Protein AF-A0A1C9WWV1-F1 (afdb_monomer)

Radius of gyration: 13.54 Å; Cα contacts (8 Å, |Δi|>4): 33; chains: 1; bounding box: 29×27×40 Å

Sequence (65 aa):
MEPDTDLGPLRRQVTTIIDAILSDTKPEDAAVREKLRWHVANNPGQPEKALLSHLLSVSVEQPAG

Structure (mmCIF, N/CA/C/O backbone):
data_AF-A0A1C9WWV1-F1
#
_entry.id   AF-A0A1C9WWV1-F1
#
loop_
_atom_site.group_PDB
_atom_site.id
_atom_site.type_symbol
_atom_site.label_atom_id
_atom_site.label_alt_id
_atom_site.label_comp_id
_atom_site.label_asym_id
_atom_site.label_entity_id
_atom_site.label_seq_id
_atom_site.pdbx_PDB_ins_code
_atom_site.Cartn_x
_atom_site.Cartn_y
_atom_site.Cartn_z
_atom_site.occupancy
_atom_site.B_iso_or_equiv
_atom_site.auth_seq_id
_atom_site.auth_comp_id
_atom_site.auth_asym_id
_atom_site.auth_atom_id
_atom_site.pdbx_PDB_model_num
ATOM 1 N N . MET A 1 1 ? 20.352 5.909 -25.591 1.00 45.88 1 MET A N 1
ATOM 2 C CA . MET A 1 1 ? 19.419 4.990 -24.918 1.00 45.88 1 MET A CA 1
ATOM 3 C C . MET A 1 1 ? 19.612 5.252 -23.443 1.00 45.88 1 MET A C 1
ATOM 5 O O . MET A 1 1 ? 20.687 4.958 -22.934 1.00 45.88 1 MET A O 1
ATOM 9 N N . GLU A 1 2 ? 18.677 5.957 -22.813 1.00 56.22 2 GLU A N 1
ATOM 10 C CA . GLU A 1 2 ? 18.648 6.040 -21.349 1.00 56.22 2 GLU A CA 1
ATOM 11 C C . GLU A 1 2 ? 18.556 4.599 -20.828 1.00 56.22 2 GLU A C 1
ATOM 13 O O . GLU A 1 2 ? 17.899 3.789 -21.489 1.00 56.22 2 GLU A O 1
ATOM 18 N N . PRO A 1 3 ? 19.261 4.215 -19.750 1.00 52.12 3 PRO A N 1
ATOM 19 C CA . PRO A 1 3 ? 19.080 2.880 -19.215 1.00 52.12 3 PRO A CA 1
ATOM 20 C C . PRO A 1 3 ? 17.602 2.763 -18.852 1.00 52.12 3 PRO A C 1
ATOM 22 O O . PRO A 1 3 ? 17.121 3.532 -18.016 1.00 52.12 3 PRO A O 1
ATOM 25 N N . ASP A 1 4 ? 16.896 1.828 -19.493 1.00 58.53 4 ASP A N 1
ATOM 26 C CA . ASP A 1 4 ? 15.726 1.185 -18.908 1.00 58.53 4 ASP A CA 1
ATOM 27 C C . ASP A 1 4 ? 16.167 0.807 -17.500 1.00 58.53 4 ASP A C 1
ATOM 29 O O . ASP A 1 4 ? 16.922 -0.144 -17.286 1.00 58.53 4 ASP A O 1
ATOM 33 N N . THR A 1 5 ? 15.853 1.688 -16.556 1.00 61.12 5 THR A N 1
ATOM 34 C CA . THR A 1 5 ? 16.224 1.518 -15.167 1.00 61.12 5 THR A CA 1
ATOM 35 C C . THR A 1 5 ? 15.476 0.264 -14.800 1.00 61.12 5 THR A C 1
ATOM 37 O O . THR A 1 5 ? 14.252 0.274 -14.868 1.00 61.12 5 THR A O 1
ATOM 40 N N . ASP A 1 6 ? 16.185 -0.838 -14.561 1.00 68.31 6 ASP A N 1
ATOM 41 C CA . ASP A 1 6 ? 15.558 -2.112 -14.244 1.00 68.31 6 ASP A CA 1
ATOM 42 C C . ASP A 1 6 ? 14.761 -1.908 -12.957 1.00 68.31 6 ASP A C 1
ATOM 44 O O . ASP A 1 6 ? 15.279 -1.979 -11.845 1.00 68.31 6 ASP A O 1
ATOM 48 N N . LEU A 1 7 ? 13.486 -1.552 -13.112 1.00 73.69 7 LEU A N 1
ATOM 49 C CA . LEU A 1 7 ? 12.576 -1.330 -12.005 1.00 73.69 7 LEU A CA 1
ATOM 50 C C . LEU A 1 7 ? 12.126 -2.678 -11.445 1.00 73.69 7 LEU A C 1
ATOM 52 O O . LEU A 1 7 ? 11.398 -2.692 -10.469 1.00 73.69 7 LEU A O 1
ATOM 56 N N . GLY A 1 8 ? 12.553 -3.819 -12.001 1.00 85.19 8 GLY A N 1
ATOM 57 C CA . GLY A 1 8 ? 12.180 -5.154 -11.535 1.00 85.19 8 GLY A CA 1
ATOM 58 C C . GLY A 1 8 ? 12.370 -5.366 -10.023 1.00 85.19 8 GLY A C 1
ATOM 59 O O . GLY A 1 8 ? 11.438 -5.829 -9.358 1.00 85.19 8 GLY A O 1
ATOM 60 N N . PRO A 1 9 ? 13.534 -5.036 -9.431 1.00 90.25 9 PRO A N 1
ATOM 61 C CA . PRO A 1 9 ? 13.742 -5.083 -7.986 1.00 90.25 9 PRO A CA 1
ATOM 62 C C . PRO A 1 9 ? 12.825 -4.124 -7.217 1.00 90.25 9 PRO A C 1
ATOM 64 O O . PRO A 1 9 ? 12.209 -4.542 -6.236 1.00 90.25 9 PRO A O 1
ATOM 67 N N . LEU A 1 10 ? 12.677 -2.878 -7.684 1.00 89.50 10 LEU A N 1
ATOM 68 C CA . LEU A 1 10 ? 11.818 -1.880 -7.039 1.00 89.50 10 LEU A CA 1
ATOM 69 C C . LEU A 1 10 ? 10.347 -2.302 -7.079 1.00 89.50 10 LEU A C 1
ATOM 71 O O . LEU A 1 10 ? 9.672 -2.303 -6.058 1.00 89.50 10 LEU A O 1
ATOM 75 N N . ARG A 1 11 ? 9.864 -2.735 -8.240 1.00 92.56 11 ARG A N 1
ATOM 76 C CA . ARG A 1 11 ? 8.516 -3.244 -8.470 1.00 92.56 11 ARG A CA 1
ATOM 77 C C . ARG A 1 11 ? 8.185 -4.391 -7.535 1.00 92.56 11 ARG A C 1
ATOM 79 O O . ARG A 1 11 ? 7.110 -4.400 -6.938 1.00 92.56 11 ARG A O 1
ATOM 86 N N . ARG A 1 12 ? 9.107 -5.350 -7.389 1.00 93.69 12 ARG A N 1
ATOM 87 C CA . ARG A 1 12 ? 8.954 -6.464 -6.443 1.00 93.69 12 ARG A CA 1
ATOM 88 C C . ARG A 1 12 ? 8.832 -5.949 -5.017 1.00 93.69 12 ARG A C 1
ATOM 90 O O . ARG A 1 12 ? 7.896 -6.328 -4.328 1.00 93.69 12 ARG A O 1
ATOM 97 N N . GLN A 1 13 ? 9.723 -5.050 -4.604 1.00 95.62 13 GLN A N 1
ATOM 98 C CA . GLN A 1 13 ? 9.684 -4.475 -3.262 1.00 95.62 13 GLN A CA 1
ATOM 99 C C . GLN A 1 13 ? 8.378 -3.718 -2.993 1.00 95.62 13 GLN A C 1
ATOM 101 O O . GLN A 1 13 ? 7.752 -3.921 -1.957 1.00 95.62 13 GLN A O 1
ATOM 106 N N . VAL A 1 14 ? 7.934 -2.889 -3.937 1.00 96.00 14 VAL A N 1
ATOM 107 C CA . VAL A 1 14 ? 6.672 -2.150 -3.841 1.00 96.00 14 VAL A CA 1
ATOM 108 C C . VAL A 1 14 ? 5.482 -3.101 -3.762 1.00 96.00 14 VAL A C 1
ATOM 110 O O . VAL A 1 14 ? 4.598 -2.890 -2.938 1.00 96.00 14 VAL A O 1
ATOM 113 N N . THR A 1 15 ? 5.466 -4.158 -4.575 1.00 95.88 15 THR A N 1
ATOM 114 C CA . THR A 1 15 ? 4.399 -5.170 -4.538 1.00 95.88 15 THR A CA 1
ATOM 115 C C . THR A 1 15 ? 4.326 -5.821 -3.158 1.00 95.88 15 THR A C 1
ATOM 117 O O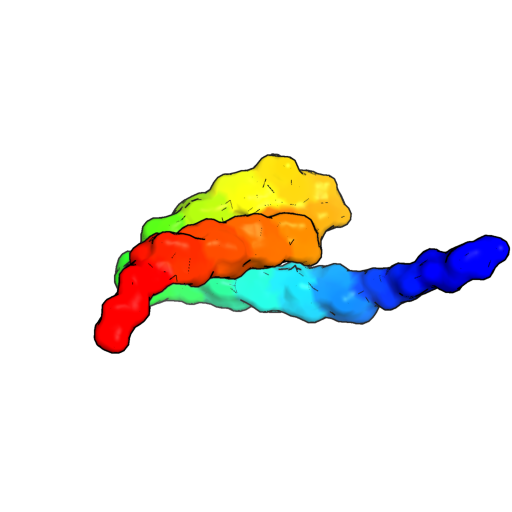 . THR A 1 15 ? 3.255 -5.851 -2.563 1.00 95.88 15 THR A O 1
ATOM 120 N N . THR A 1 16 ? 5.470 -6.211 -2.584 1.00 97.12 16 THR A N 1
ATOM 121 C CA . THR A 1 16 ? 5.536 -6.762 -1.222 1.00 97.12 16 THR A CA 1
ATOM 122 C C . THR A 1 16 ? 5.001 -5.790 -0.166 1.00 97.12 16 THR A C 1
ATOM 124 O O . THR A 1 16 ? 4.321 -6.213 0.765 1.00 97.12 16 THR A O 1
ATOM 127 N N . ILE A 1 17 ? 5.287 -4.489 -0.292 1.00 95.94 17 ILE A N 1
ATOM 128 C CA . ILE A 1 17 ? 4.765 -3.466 0.628 1.00 95.94 17 ILE A CA 1
ATOM 129 C C . ILE A 1 17 ? 3.242 -3.359 0.507 1.00 95.94 17 ILE A C 1
ATOM 131 O O . ILE A 1 17 ? 2.549 -3.356 1.522 1.00 95.94 17 ILE A O 1
ATOM 135 N N . ILE A 1 18 ? 2.717 -3.297 -0.720 1.00 96.50 18 ILE A N 1
ATOM 136 C CA . ILE A 1 18 ? 1.271 -3.247 -0.972 1.00 96.50 18 ILE A CA 1
ATOM 137 C C . ILE A 1 18 ? 0.591 -4.479 -0.370 1.00 96.50 18 ILE A C 1
ATOM 139 O O . ILE A 1 18 ? -0.381 -4.330 0.369 1.00 96.50 18 ILE A O 1
ATOM 143 N 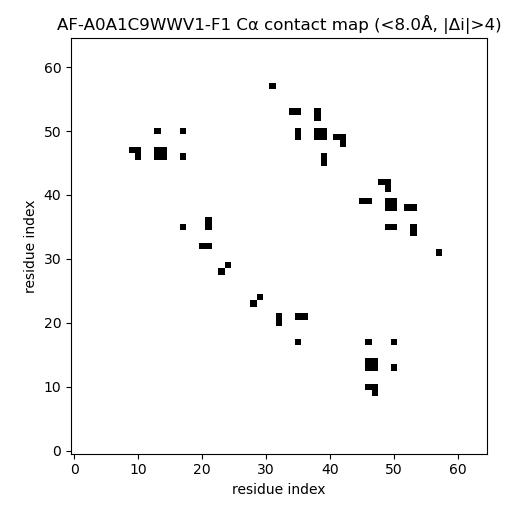N . ASP A 1 19 ? 1.122 -5.676 -0.621 1.00 97.44 19 ASP A N 1
ATOM 144 C CA . ASP A 1 19 ? 0.574 -6.921 -0.082 1.00 97.44 19 ASP A CA 1
ATOM 145 C C . ASP A 1 19 ? 0.599 -6.945 1.449 1.00 97.44 19 ASP A C 1
ATOM 147 O O . ASP A 1 19 ? -0.386 -7.347 2.070 1.00 97.44 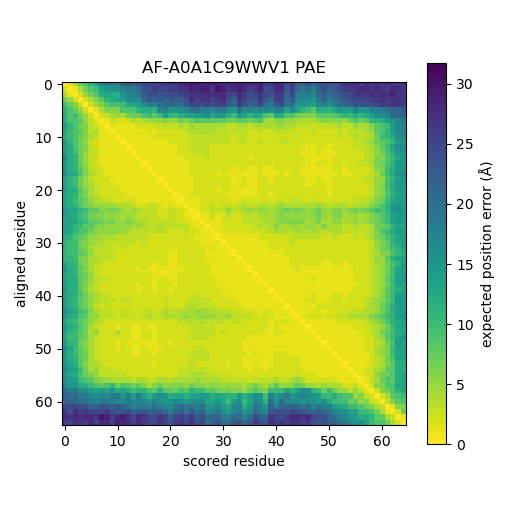19 ASP A O 1
ATOM 151 N N . ALA A 1 20 ? 1.678 -6.464 2.076 1.00 96.25 20 ALA A N 1
ATOM 152 C CA . ALA A 1 20 ? 1.775 -6.373 3.531 1.00 96.25 20 ALA A CA 1
ATOM 153 C C . ALA A 1 20 ? 0.707 -5.438 4.123 1.00 96.25 20 ALA A C 1
ATOM 155 O O . ALA A 1 20 ? 0.035 -5.813 5.081 1.00 96.25 20 ALA A O 1
ATOM 156 N N . ILE A 1 21 ? 0.499 -4.258 3.526 1.00 93.88 21 ILE A N 1
ATOM 157 C CA . ILE A 1 21 ? -0.533 -3.305 3.969 1.00 93.88 21 ILE A CA 1
ATOM 158 C C . ILE A 1 21 ? -1.933 -3.905 3.784 1.00 93.88 21 ILE A C 1
ATOM 160 O O . ILE A 1 21 ? -2.784 -3.794 4.664 1.00 93.88 21 ILE A O 1
ATOM 164 N N . LEU A 1 22 ? -2.191 -4.554 2.646 1.00 95.44 22 LEU A N 1
ATOM 165 C CA . LEU A 1 22 ? -3.499 -5.140 2.348 1.00 95.44 22 LEU A CA 1
ATOM 166 C C . LEU A 1 22 ? -3.816 -6.386 3.185 1.00 95.44 22 LEU A C 1
ATOM 168 O O . LEU A 1 22 ? -5.000 -6.674 3.380 1.00 95.44 22 LEU A O 1
ATOM 172 N N . SER A 1 23 ? -2.787 -7.086 3.669 1.00 95.94 23 SER A N 1
ATOM 173 C CA . SER A 1 23 ? -2.902 -8.264 4.537 1.00 95.94 23 SER A CA 1
ATOM 174 C C . SER A 1 23 ? -3.054 -7.917 6.020 1.00 95.94 23 SER A C 1
ATOM 176 O O . SER A 1 23 ? -3.416 -8.792 6.805 1.00 95.94 23 SER A O 1
ATOM 178 N N . ASP A 1 24 ? -2.794 -6.669 6.421 1.00 92.56 24 ASP A N 1
ATOM 179 C CA . ASP A 1 24 ? -3.011 -6.229 7.799 1.00 92.56 24 ASP A CA 1
ATOM 180 C C . ASP A 1 24 ? -4.513 -6.282 8.153 1.00 92.56 24 ASP A C 1
ATOM 182 O O . ASP A 1 24 ? -5.387 -5.891 7.371 1.00 92.56 24 ASP A O 1
ATOM 186 N N . THR A 1 25 ? -4.824 -6.787 9.345 1.00 91.62 25 THR A N 1
ATOM 187 C CA . THR A 1 25 ? -6.189 -6.982 9.850 1.00 91.62 25 THR A CA 1
ATOM 188 C C . THR A 1 25 ? -6.609 -5.946 10.888 1.00 91.62 25 THR A C 1
ATOM 190 O O . THR A 1 25 ? -7.726 -6.024 11.398 1.00 91.62 25 THR A O 1
ATOM 193 N N . LYS A 1 26 ? -5.749 -4.977 11.215 1.00 93.81 26 LYS A N 1
ATOM 194 C CA . LYS A 1 26 ? -6.059 -3.899 12.155 1.00 93.81 26 LYS A CA 1
ATOM 195 C C . LYS A 1 26 ? -7.288 -3.108 11.693 1.00 93.81 26 LYS A C 1
ATOM 197 O O . LYS A 1 26 ? -7.326 -2.655 10.539 1.00 93.81 26 LYS A O 1
ATOM 202 N N . PRO A 1 27 ? -8.333 -2.969 12.524 1.00 89.38 27 PRO A N 1
ATOM 203 C CA . PRO A 1 27 ? -9.537 -2.237 12.144 1.00 89.38 27 PRO A CA 1
ATOM 204 C C . PRO A 1 27 ? -9.273 -0.743 11.907 1.00 89.38 27 PRO A C 1
ATOM 206 O O . PRO A 1 27 ? -9.894 -0.164 11.019 1.00 89.38 27 PRO A O 1
ATOM 209 N N . GLU A 1 28 ? -8.326 -0.138 12.627 1.00 90.44 28 GLU A N 1
ATOM 210 C CA . GLU A 1 28 ? -7.928 1.268 12.485 1.00 90.44 28 GLU A CA 1
ATOM 211 C C . GLU A 1 28 ? -7.402 1.608 11.081 1.00 90.44 28 GLU A C 1
ATOM 213 O O . GLU A 1 28 ? -7.642 2.703 10.578 1.00 90.44 28 GLU A O 1
ATOM 218 N N . ASP A 1 29 ? -6.795 0.635 10.401 1.00 90.31 29 ASP A N 1
ATOM 219 C CA . ASP A 1 29 ? -6.225 0.808 9.063 1.00 90.31 29 ASP A CA 1
ATOM 220 C C . ASP A 1 29 ? -7.213 0.446 7.937 1.00 90.31 29 ASP A C 1
ATOM 222 O O . ASP A 1 29 ? -6.851 0.439 6.759 1.00 90.31 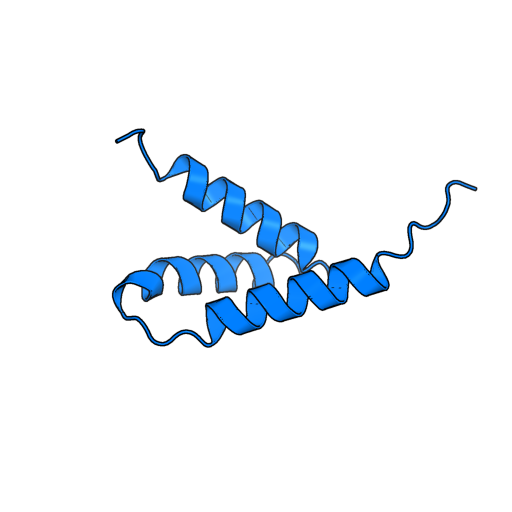29 ASP A O 1
ATOM 226 N N . ALA A 1 30 ? -8.477 0.124 8.249 1.00 92.88 30 ALA A N 1
ATOM 227 C CA . ALA A 1 30 ? -9.447 -0.333 7.248 1.00 92.88 30 ALA A CA 1
ATOM 228 C C . ALA A 1 30 ? -9.672 0.689 6.121 1.00 92.88 30 ALA A C 1
ATOM 230 O O . ALA A 1 30 ? -9.661 0.311 4.946 1.00 92.88 30 ALA A O 1
ATOM 231 N N . ALA A 1 31 ? -9.797 1.974 6.468 1.00 91.06 31 ALA A N 1
ATOM 232 C CA . ALA A 1 31 ? -9.955 3.060 5.500 1.00 91.06 31 ALA A CA 1
ATOM 233 C C . ALA A 1 31 ? -8.697 3.247 4.632 1.00 91.06 31 ALA A C 1
ATOM 235 O O . ALA A 1 31 ? -8.790 3.419 3.416 1.00 91.06 31 ALA A O 1
ATOM 236 N N . VAL A 1 32 ? -7.511 3.132 5.238 1.00 91.69 32 VAL A N 1
ATOM 237 C CA . VAL A 1 32 ? -6.219 3.191 4.537 1.00 91.69 32 VAL A CA 1
ATOM 238 C C . VAL A 1 32 ? -6.116 2.050 3.521 1.00 91.69 32 VAL A C 1
ATOM 240 O O . VAL A 1 32 ? -5.787 2.287 2.356 1.00 91.69 32 VAL A O 1
ATOM 243 N N . ARG A 1 33 ? -6.479 0.819 3.911 1.00 95.00 33 ARG A N 1
ATOM 244 C CA . ARG A 1 33 ? -6.496 -0.344 3.006 1.00 95.00 33 ARG A CA 1
ATOM 245 C C . ARG A 1 33 ? -7.488 -0.175 1.864 1.00 95.00 33 ARG A C 1
ATOM 247 O O . ARG A 1 33 ? -7.162 -0.512 0.729 1.00 95.00 33 ARG A O 1
ATOM 254 N N . GLU A 1 34 ? -8.695 0.316 2.133 1.00 95.19 34 GLU A N 1
ATOM 255 C CA . GLU A 1 34 ? -9.691 0.575 1.086 1.00 95.19 34 GLU A CA 1
ATOM 256 C C . GLU A 1 34 ? -9.163 1.573 0.050 1.00 95.19 34 GLU A C 1
ATOM 258 O O . GLU A 1 34 ? -9.200 1.310 -1.155 1.00 95.19 34 GLU A O 1
ATOM 263 N N . LYS A 1 35 ? -8.557 2.663 0.521 1.00 95.00 35 LYS A N 1
ATOM 264 C CA . LYS A 1 35 ? -7.943 3.675 -0.336 1.00 95.00 35 LYS A CA 1
ATOM 265 C C . LYS A 1 35 ? -6.779 3.118 -1.154 1.00 95.00 35 LYS A C 1
ATOM 267 O O . LYS A 1 35 ? -6.672 3.398 -2.348 1.00 95.00 35 LYS A O 1
ATOM 272 N N . LEU A 1 36 ? -5.929 2.285 -0.553 1.00 96.19 36 LEU A N 1
ATOM 273 C CA . LEU A 1 36 ? -4.853 1.607 -1.276 1.00 96.19 36 LEU A CA 1
ATOM 274 C C . LEU A 1 36 ? -5.404 0.679 -2.372 1.00 96.19 36 LEU A C 1
ATOM 276 O O . LEU A 1 36 ? -4.913 0.725 -3.500 1.00 96.19 36 LEU A O 1
ATOM 280 N N . ARG A 1 37 ? -6.460 -0.104 -2.094 1.00 96.81 37 ARG A N 1
ATOM 281 C CA . ARG A 1 37 ? -7.122 -0.951 -3.110 1.00 96.81 37 ARG A CA 1
ATOM 282 C C . ARG A 1 37 ? -7.636 -0.124 -4.282 1.00 96.81 37 ARG A C 1
ATOM 284 O O . ARG A 1 37 ? -7.453 -0.525 -5.431 1.00 96.81 37 ARG A O 1
ATOM 291 N N . TRP A 1 38 ? -8.225 1.040 -4.006 1.00 97.06 38 TRP A N 1
ATOM 292 C CA . TRP A 1 38 ? -8.661 1.963 -5.050 1.00 97.06 38 TRP A CA 1
ATOM 293 C C . TRP A 1 38 ? -7.485 2.422 -5.925 1.00 97.06 38 TRP A C 1
ATOM 295 O O . TRP A 1 38 ? -7.568 2.341 -7.151 1.00 97.06 38 TRP A O 1
ATOM 305 N N . HIS A 1 39 ? -6.357 2.830 -5.335 1.00 97.38 39 HIS A N 1
ATOM 306 C CA . HIS A 1 39 ? -5.179 3.238 -6.110 1.00 97.38 39 HIS A CA 1
ATOM 307 C C . HIS A 1 39 ? -4.586 2.096 -6.943 1.00 97.38 39 HIS A C 1
ATOM 309 O O . HIS A 1 39 ? -4.194 2.333 -8.086 1.00 97.38 39 HIS A O 1
ATOM 315 N N . VAL A 1 40 ? -4.546 0.870 -6.414 1.00 97.00 40 VAL A N 1
ATOM 316 C CA . VAL A 1 40 ? -4.067 -0.314 -7.148 1.00 97.00 40 VAL A CA 1
ATOM 317 C C . VAL A 1 40 ? -4.956 -0.604 -8.358 1.00 97.00 40 VAL A C 1
ATOM 319 O O . VAL A 1 40 ? -4.442 -0.771 -9.463 1.00 97.00 40 VAL A O 1
ATOM 322 N N . ALA A 1 41 ? -6.281 -0.584 -8.187 1.00 96.75 41 ALA A N 1
ATOM 323 C CA . ALA A 1 41 ? -7.226 -0.801 -9.284 1.00 96.75 41 ALA A CA 1
ATOM 324 C C . ALA A 1 41 ? -7.116 0.269 -10.388 1.00 96.75 41 ALA A C 1
ATOM 326 O O . ALA A 1 41 ? -7.270 -0.042 -11.567 1.00 96.75 41 ALA A O 1
ATOM 327 N N . ASN A 1 42 ? -6.800 1.516 -10.022 1.00 95.81 42 ASN A N 1
ATOM 328 C CA . ASN A 1 42 ? -6.642 2.628 -10.964 1.00 95.81 42 ASN A CA 1
ATOM 329 C C . ASN A 1 42 ? -5.245 2.713 -11.614 1.00 95.81 42 ASN A C 1
ATOM 331 O O . ASN A 1 42 ? -5.034 3.545 -12.494 1.00 95.81 42 ASN A O 1
ATOM 335 N N . ASN A 1 43 ? -4.283 1.874 -11.211 1.00 93.75 43 ASN A N 1
ATOM 336 C CA . ASN A 1 43 ? -2.919 1.864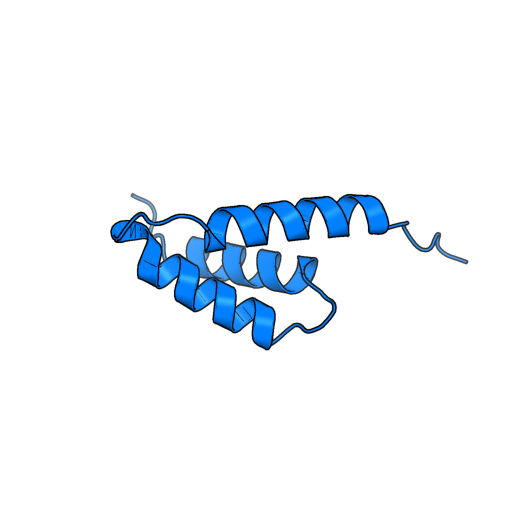 -11.756 1.00 93.75 43 ASN A CA 1
ATOM 337 C C . ASN A 1 43 ? -2.468 0.436 -12.132 1.00 93.75 43 ASN A C 1
ATOM 339 O O . ASN A 1 43 ? -1.495 -0.083 -11.573 1.00 93.75 43 ASN A O 1
ATOM 343 N N . PRO A 1 44 ? -3.146 -0.222 -13.093 1.00 92.44 44 PRO A N 1
ATOM 344 C CA . PRO A 1 44 ? -2.809 -1.583 -13.492 1.00 92.44 44 PRO A CA 1
ATOM 345 C C . PRO A 1 44 ? -1.384 -1.660 -14.056 1.00 92.44 44 PRO A C 1
ATOM 347 O O . PRO A 1 44 ? -0.967 -0.832 -14.869 1.00 92.44 44 PRO A O 1
ATOM 350 N N . GLY A 1 45 ? -0.622 -2.658 -13.600 1.00 91.50 45 GLY A N 1
ATOM 351 C CA . GLY A 1 45 ? 0.772 -2.876 -14.007 1.00 91.50 45 GLY A CA 1
ATOM 352 C C . GLY A 1 45 ? 1.773 -1.838 -13.482 1.00 91.50 45 GLY A C 1
ATOM 353 O O . GLY A 1 45 ? 2.942 -1.888 -13.864 1.00 91.50 45 GLY A O 1
ATOM 354 N N . GLN A 1 46 ? 1.331 -0.910 -12.625 1.00 93.94 46 GLN A N 1
ATOM 355 C CA . GLN A 1 46 ? 2.138 0.190 -12.086 1.00 93.94 46 GLN A CA 1
ATOM 356 C C . GLN A 1 46 ? 1.981 0.293 -10.557 1.00 93.94 46 GLN A C 1
ATOM 358 O O . GLN A 1 46 ? 1.463 1.296 -10.049 1.00 93.94 46 GLN A O 1
ATOM 363 N N . PRO A 1 47 ? 2.405 -0.735 -9.797 1.00 94.69 47 PRO A N 1
ATOM 364 C CA . PRO A 1 47 ? 2.289 -0.734 -8.339 1.00 94.69 47 PRO A CA 1
ATOM 365 C C . PRO A 1 47 ? 3.044 0.439 -7.691 1.00 94.69 47 PRO A C 1
ATOM 367 O O . PRO A 1 47 ? 2.599 0.976 -6.682 1.00 94.69 47 PRO A O 1
ATOM 370 N N . GLU A 1 48 ? 4.135 0.910 -8.299 1.00 95.12 48 GLU A N 1
ATOM 371 C CA . GLU A 1 48 ? 4.922 2.061 -7.837 1.00 95.12 48 GLU A CA 1
ATOM 372 C C . GLU A 1 48 ? 4.088 3.343 -7.851 1.00 95.12 48 GLU A C 1
ATOM 374 O O . GLU A 1 48 ? 4.067 4.098 -6.878 1.00 95.12 48 GLU A O 1
ATOM 379 N N . LYS A 1 49 ? 3.328 3.553 -8.930 1.00 94.75 49 LYS A N 1
ATOM 380 C CA . LYS A 1 49 ? 2.426 4.698 -9.071 1.00 94.75 49 LYS A CA 1
ATOM 381 C C . LYS A 1 49 ? 1.231 4.596 -8.124 1.00 94.75 49 LYS A C 1
ATOM 383 O O . LYS A 1 49 ? 0.811 5.614 -7.570 1.00 94.75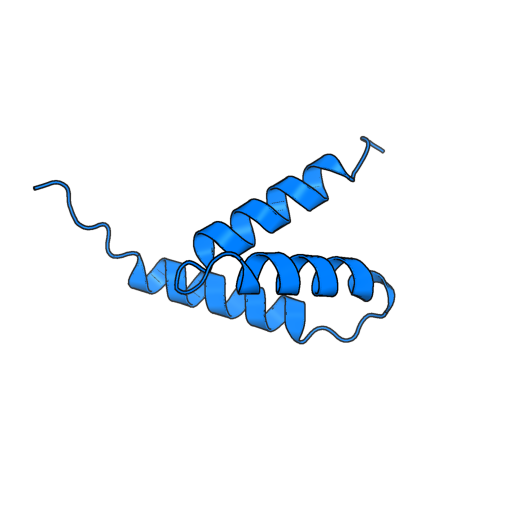 49 LYS A O 1
ATOM 388 N N . ALA A 1 50 ? 0.709 3.385 -7.915 1.00 96.69 50 ALA A N 1
ATOM 389 C CA . ALA A 1 50 ? -0.358 3.131 -6.953 1.00 96.69 50 ALA A CA 1
ATOM 390 C C . ALA A 1 50 ? 0.081 3.495 -5.526 1.00 96.69 50 ALA A C 1
ATOM 392 O O . ALA A 1 50 ? -0.599 4.274 -4.858 1.00 96.69 50 ALA A O 1
ATOM 393 N N . LEU A 1 51 ? 1.239 2.984 -5.091 1.00 95.19 51 LEU A N 1
ATOM 394 C CA . LEU A 1 51 ? 1.776 3.239 -3.757 1.00 95.19 51 LEU A CA 1
ATOM 395 C C . LEU A 1 51 ? 2.124 4.718 -3.564 1.00 95.19 51 LEU A C 1
ATOM 397 O O . LEU A 1 51 ? 1.753 5.294 -2.548 1.00 95.19 51 LEU A O 1
ATOM 401 N N . LEU A 1 52 ? 2.765 5.362 -4.545 1.00 95.12 52 LEU A N 1
ATOM 402 C CA . LEU A 1 52 ? 3.067 6.794 -4.474 1.00 95.12 52 LEU A CA 1
ATOM 403 C C . LEU A 1 52 ? 1.793 7.637 -4.335 1.00 95.12 52 LEU A C 1
ATOM 405 O O . LEU A 1 52 ? 1.722 8.510 -3.474 1.00 95.12 52 LEU A O 1
ATOM 409 N N . SER A 1 53 ? 0.776 7.359 -5.155 1.00 94.62 53 SER A N 1
ATOM 410 C CA . SER A 1 53 ? -0.502 8.081 -5.099 1.00 94.62 53 SER A CA 1
ATOM 411 C C . SER A 1 53 ? -1.190 7.898 -3.746 1.00 94.62 53 SER A C 1
ATOM 413 O O . SER A 1 53 ? -1.727 8.857 -3.197 1.00 94.62 53 SER A O 1
ATOM 415 N N . HIS A 1 54 ? -1.128 6.686 -3.190 1.00 94.31 54 HIS A N 1
ATOM 416 C CA . HIS A 1 54 ? -1.643 6.391 -1.860 1.00 94.31 54 HIS A CA 1
ATOM 417 C C . HIS A 1 54 ? -0.905 7.181 -0.769 1.00 94.31 54 HIS A C 1
ATOM 419 O O . HIS A 1 54 ? -1.559 7.866 0.014 1.00 94.31 54 HIS A O 1
ATOM 425 N N . LEU A 1 55 ? 0.435 7.145 -0.760 1.00 93.19 55 LEU A N 1
ATOM 426 C CA . LEU A 1 55 ? 1.274 7.860 0.211 1.00 93.19 55 LEU A CA 1
ATOM 427 C C . LEU A 1 55 ? 1.012 9.369 0.189 1.00 93.19 55 LEU A C 1
ATOM 429 O O . LEU A 1 55 ? 0.787 9.972 1.232 1.00 93.19 55 LEU A O 1
ATOM 433 N N . LEU A 1 56 ? 0.960 9.969 -1.002 1.00 92.19 56 LEU A N 1
ATOM 434 C CA . LEU A 1 56 ? 0.633 11.389 -1.151 1.00 92.19 56 LEU A CA 1
ATOM 435 C C . LEU A 1 56 ? -0.760 11.714 -0.611 1.00 92.19 56 LEU A C 1
ATOM 437 O O . LEU A 1 56 ? -0.967 12.775 -0.031 1.00 92.19 56 LEU A O 1
ATOM 441 N N . SER A 1 57 ? -1.718 10.807 -0.786 1.00 87.62 57 SER A N 1
ATOM 442 C CA . SER A 1 57 ? -3.082 11.036 -0.333 1.00 87.62 57 SER A CA 1
ATOM 443 C C . SER A 1 57 ? -3.220 10.950 1.187 1.00 87.62 57 SER A C 1
ATOM 445 O O . SER A 1 57 ? -3.920 11.778 1.759 1.00 87.62 57 SER A O 1
ATOM 447 N N . VAL A 1 58 ? -2.517 10.022 1.846 1.00 84.19 58 VAL A N 1
ATOM 448 C CA . VAL A 1 58 ? -2.527 9.925 3.318 1.00 84.19 58 VAL A CA 1
ATOM 449 C C . VAL A 1 58 ? -1.699 11.030 3.980 1.00 84.19 58 VAL A C 1
ATOM 451 O O . VAL A 1 58 ? -2.092 11.532 5.026 1.00 84.19 58 VAL A O 1
ATOM 454 N N . SER A 1 59 ? -0.604 11.486 3.358 1.00 75.94 59 SER A N 1
ATOM 455 C CA . SER A 1 59 ? 0.193 12.610 3.877 1.00 75.94 59 SER A CA 1
ATOM 456 C C . SER A 1 59 ? -0.547 13.950 3.826 1.00 75.94 59 SER A C 1
ATOM 458 O O . SER A 1 59 ? -0.285 14.815 4.653 1.00 75.94 59 SER A O 1
ATOM 460 N N . VAL A 1 60 ? -1.472 14.134 2.879 1.00 61.62 60 VAL A N 1
ATOM 461 C CA . VAL A 1 60 ? -2.320 15.340 2.792 1.00 61.62 60 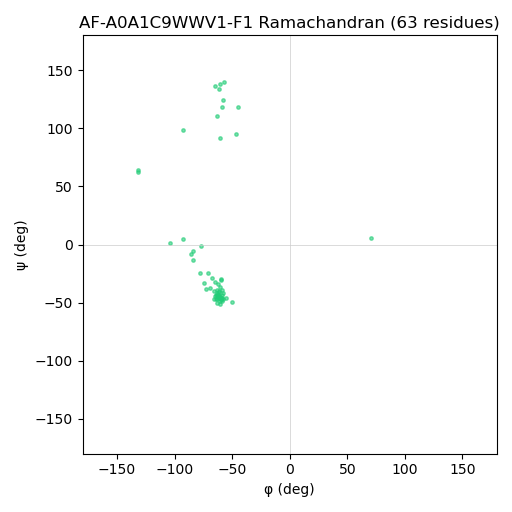VAL A CA 1
ATOM 462 C C . VAL A 1 60 ? -3.469 15.308 3.811 1.00 61.62 60 VAL A C 1
ATOM 464 O O 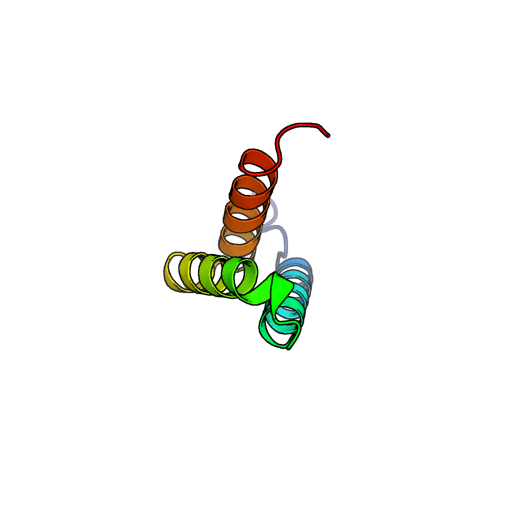. VAL A 1 60 ? -3.962 16.357 4.217 1.00 61.62 60 VAL A O 1
ATOM 467 N N . GLU A 1 61 ? -3.880 14.121 4.257 1.00 59.09 61 GLU A N 1
ATOM 468 C CA . GLU A 1 61 ? -4.949 13.931 5.248 1.00 59.09 61 GLU A CA 1
ATOM 469 C C . GLU A 1 61 ? -4.467 14.014 6.704 1.00 59.09 61 GLU A C 1
ATOM 471 O O . GLU A 1 61 ? -5.295 14.063 7.612 1.00 59.09 61 GLU A O 1
ATOM 476 N N . GLN A 1 62 ? -3.154 14.070 6.945 1.00 48.25 62 GLN A N 1
ATOM 477 C CA . GLN A 1 62 ? -2.583 14.340 8.263 1.00 48.25 62 GLN A CA 1
ATOM 478 C C . GLN A 1 62 ? -2.333 15.852 8.419 1.00 48.25 62 GLN A C 1
ATOM 480 O O . GLN A 1 62 ? -1.304 16.342 7.949 1.00 48.25 62 GLN A O 1
ATOM 485 N N . PRO A 1 63 ? -3.218 16.634 9.072 1.00 42.59 63 PRO A N 1
ATOM 486 C CA . PRO A 1 63 ? -2.808 17.941 9.565 1.00 42.59 63 PRO A CA 1
ATOM 487 C C . PRO A 1 63 ? -1.671 17.727 10.568 1.00 42.59 63 PRO A C 1
ATOM 489 O O . PRO A 1 63 ? -1.716 16.786 11.364 1.00 42.59 63 PRO A O 1
ATOM 492 N N . ALA A 1 64 ? -0.645 18.578 10.496 1.00 51.03 64 ALA A N 1
ATOM 493 C CA . ALA A 1 64 ? 0.420 18.634 11.490 1.00 51.03 64 ALA A CA 1
ATOM 494 C C . ALA A 1 64 ? -0.195 18.578 12.898 1.00 51.03 64 ALA A C 1
ATOM 496 O O . ALA A 1 64 ? -1.025 19.425 13.238 1.00 51.03 64 ALA A O 1
ATOM 497 N N . GLY A 1 65 ? 0.155 17.531 13.648 1.00 45.44 65 GLY A N 1
ATOM 498 C CA . GLY A 1 65 ? -0.142 17.435 15.075 1.00 45.44 65 GLY A CA 1
ATOM 499 C C . GLY A 1 65 ? 0.650 18.458 15.871 1.00 45.44 65 GLY A C 1
ATOM 500 O O . GLY A 1 65 ? 1.776 18.795 15.433 1.00 45.44 65 GLY A O 1
#

Mean predicted aligned error: 6.63 Å

Solvent-accessible surface area (backbone atoms only — not comparable to full-atom values): 3893 Å² tota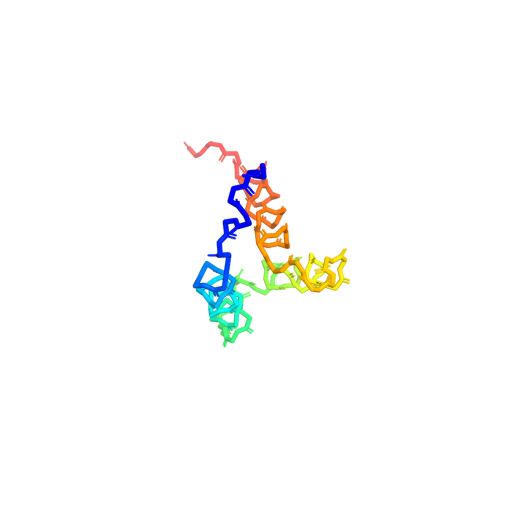l; per-residue (Å²): 129,79,76,81,69,78,48,65,67,56,48,51,53,42,44,53,52,52,52,53,56,65,66,56,79,58,73,89,48,47,66,58,39,52,51,42,52,53,32,41,71,76,26,77,98,32,57,62,60,15,51,50,55,39,52,57,53,54,59,70,70,51,73,86,126

pLDDT: mean 85.88, std 15.99, range [42.59, 97.44]

Secondary structure (DSSP, 8-state):
-------HHHHHHHHHHHHHHHH---GGGHHHHHHHHHHHHTSTT-HHHHHHHHHHHHHHH----

Foldseek 3Di:
DPPPPPCVVVVVVLVVVLVVLLPDPDPVCPVLNVQLVVLPVVQDPCSVRSVVVSVVVVVVVDDDD